Protein AF-A0A967BP71-F1 (afdb_monomer)

Mean predicted aligned error: 11.33 Å

Structure (mmCIF, N/CA/C/O backbone):
data_AF-A0A967BP71-F1
#
_entry.id   AF-A0A967BP71-F1
#
loop_
_atom_site.group_PDB
_atom_site.id
_atom_site.type_symbol
_atom_site.label_atom_id
_atom_site.label_alt_id
_atom_site.label_comp_id
_atom_site.label_asym_id
_atom_site.label_entity_id
_atom_site.label_seq_id
_atom_site.pdbx_PDB_ins_code
_atom_site.Cartn_x
_atom_site.Cartn_y
_atom_site.Cartn_z
_atom_site.occupancy
_atom_site.B_iso_or_equiv
_atom_site.auth_seq_id
_atom_site.auth_comp_id
_atom_site.auth_asym_id
_atom_site.auth_atom_id
_atom_site.pdbx_PDB_model_num
ATOM 1 N N . MET A 1 1 ? 16.106 -42.492 -29.993 1.00 49.84 1 MET A N 1
ATOM 2 C CA . MET A 1 1 ? 14.890 -41.681 -30.207 1.00 49.84 1 MET A CA 1
ATOM 3 C C . MET A 1 1 ? 14.171 -41.608 -28.870 1.00 49.84 1 MET A C 1
ATOM 5 O O . MET A 1 1 ? 13.589 -42.607 -28.475 1.00 49.84 1 MET A O 1
ATOM 9 N N . TYR A 1 2 ? 14.318 -40.509 -28.124 1.00 55.44 2 TYR A N 1
ATOM 10 C CA . TYR A 1 2 ? 13.588 -40.335 -26.863 1.00 55.44 2 TYR A CA 1
ATOM 11 C C . TYR A 1 2 ? 12.093 -40.206 -27.177 1.00 55.44 2 TYR A C 1
ATOM 13 O O . TYR A 1 2 ? 11.711 -39.483 -28.097 1.00 55.44 2 TYR A O 1
ATOM 21 N N . ASN A 1 3 ? 11.265 -40.970 -26.473 1.00 68.00 3 ASN A N 1
ATOM 22 C CA . ASN A 1 3 ? 9.825 -41.025 -26.688 1.00 68.00 3 ASN A CA 1
ATOM 23 C C . ASN A 1 3 ? 9.192 -39.717 -26.186 1.00 68.00 3 ASN A C 1
ATOM 25 O O . ASN A 1 3 ? 9.428 -39.324 -25.047 1.00 68.00 3 ASN A O 1
ATOM 29 N N . ASN A 1 4 ? 8.357 -39.057 -26.996 1.00 70.94 4 ASN A N 1
ATOM 30 C CA . ASN A 1 4 ? 7.717 -37.777 -26.641 1.00 70.94 4 ASN A CA 1
ATOM 31 C C . ASN A 1 4 ? 6.957 -37.818 -25.298 1.00 70.94 4 ASN A C 1
ATOM 33 O O . ASN A 1 4 ? 6.789 -36.786 -24.657 1.00 70.94 4 ASN A O 1
ATOM 37 N N . ARG A 1 5 ? 6.528 -39.007 -24.850 1.00 66.19 5 ARG A N 1
ATOM 38 C CA . ARG A 1 5 ? 5.877 -39.208 -23.546 1.00 66.19 5 ARG A CA 1
ATOM 39 C C . ARG A 1 5 ? 6.816 -39.047 -22.343 1.00 66.19 5 ARG A C 1
ATOM 41 O O . ARG A 1 5 ? 6.368 -38.566 -21.313 1.00 66.19 5 ARG A O 1
ATOM 48 N N . GLU A 1 6 ? 8.094 -39.406 -22.466 1.00 63.75 6 GLU A N 1
ATOM 49 C CA . GLU A 1 6 ? 9.070 -39.252 -21.373 1.00 63.75 6 GLU A CA 1
ATOM 50 C C . GLU A 1 6 ? 9.507 -37.792 -21.199 1.00 63.75 6 GLU A C 1
ATOM 52 O O . GLU A 1 6 ? 9.699 -37.337 -20.075 1.00 63.75 6 GLU A O 1
ATOM 57 N N . ILE A 1 7 ? 9.599 -37.036 -22.300 1.00 64.75 7 ILE A N 1
ATOM 58 C CA . ILE A 1 7 ? 9.920 -35.599 -22.280 1.00 64.75 7 ILE A CA 1
ATOM 59 C C . ILE A 1 7 ? 8.780 -34.815 -21.611 1.00 64.75 7 ILE A C 1
ATOM 61 O O . ILE A 1 7 ? 9.028 -34.018 -20.713 1.00 64.75 7 ILE A O 1
ATOM 65 N N . ASP A 1 8 ? 7.525 -35.112 -21.972 1.00 65.38 8 ASP A N 1
ATOM 66 C CA . ASP A 1 8 ? 6.338 -34.483 -21.371 1.00 65.38 8 ASP A CA 1
ATOM 67 C C . ASP A 1 8 ? 6.200 -34.801 -19.868 1.00 65.38 8 ASP A C 1
ATOM 69 O O . ASP A 1 8 ? 5.728 -33.974 -19.087 1.00 65.38 8 ASP A O 1
ATOM 73 N N . GLN A 1 9 ? 6.643 -35.986 -19.436 1.00 64.62 9 GLN A N 1
ATOM 74 C CA . GLN A 1 9 ? 6.633 -36.372 -18.026 1.00 64.62 9 GLN A CA 1
ATOM 75 C C . GLN A 1 9 ? 7.762 -35.692 -17.234 1.00 64.62 9 GLN A C 1
ATOM 77 O O . GLN A 1 9 ? 7.488 -35.155 -16.162 1.00 64.62 9 GLN A O 1
ATOM 82 N N . CYS A 1 10 ? 8.977 -35.614 -17.792 1.00 61.81 10 CYS A N 1
ATOM 83 C CA . CYS A 1 10 ? 10.107 -34.889 -17.203 1.00 61.81 10 CYS A CA 1
ATOM 84 C C . CYS A 1 10 ? 9.816 -33.382 -17.078 1.00 61.81 10 CYS A C 1
ATOM 86 O O . CYS A 1 10 ? 10.070 -32.794 -16.031 1.00 61.81 10 CYS A O 1
ATOM 88 N N . ASP A 1 11 ? 9.189 -32.765 -18.086 1.00 68.56 11 ASP A N 1
ATOM 89 C CA . ASP A 1 11 ? 8.791 -31.352 -18.041 1.00 68.56 11 ASP A CA 1
ATOM 90 C C . ASP A 1 11 ? 7.693 -31.083 -16.995 1.00 68.56 11 ASP A C 1
ATOM 92 O O . ASP A 1 11 ? 7.719 -30.053 -16.315 1.00 68.56 11 ASP A O 1
ATOM 96 N N . LYS A 1 12 ? 6.738 -32.009 -16.815 1.00 71.06 12 LYS A N 1
ATOM 97 C CA . LYS A 1 12 ? 5.688 -31.902 -15.782 1.00 71.06 12 LYS A CA 1
ATOM 98 C C . LYS A 1 12 ? 6.239 -32.039 -14.366 1.00 71.06 12 LYS A C 1
ATOM 100 O O . LYS A 1 12 ? 5.808 -31.293 -13.485 1.00 71.06 12 LYS A O 1
ATOM 105 N N . GLU A 1 13 ? 7.160 -32.973 -14.146 1.00 69.38 13 GLU A N 1
ATOM 106 C CA . GLU A 1 13 ? 7.837 -33.163 -12.857 1.00 69.38 13 GLU A CA 1
ATOM 107 C C . GLU A 1 13 ? 8.741 -31.960 -12.551 1.00 69.38 13 GLU A C 1
ATOM 109 O O . GLU A 1 13 ? 8.586 -31.302 -11.524 1.00 69.38 13 GLU A O 1
ATOM 114 N N . TYR A 1 14 ? 9.554 -31.541 -13.523 1.00 70.69 14 TYR A N 1
ATOM 115 C CA . TYR A 1 14 ? 10.425 -30.369 -13.428 1.00 70.69 14 TYR A CA 1
ATOM 116 C C . TYR A 1 14 ? 9.666 -29.058 -13.172 1.00 70.69 14 TYR A C 1
ATOM 118 O O . TYR A 1 14 ? 10.134 -28.206 -12.413 1.00 70.69 14 TYR A O 1
ATOM 126 N N . TYR A 1 15 ? 8.488 -28.872 -13.779 1.00 72.06 15 TYR A N 1
ATOM 127 C CA . TYR A 1 15 ? 7.633 -27.710 -13.521 1.00 72.06 15 TYR A CA 1
ATOM 128 C C . TYR A 1 15 ? 7.050 -27.715 -12.102 1.00 72.06 15 TYR A C 1
ATOM 130 O O . TYR A 1 15 ? 6.912 -26.651 -11.496 1.00 72.06 15 TYR A O 1
ATOM 138 N N . ARG A 1 16 ? 6.702 -28.891 -11.565 1.00 77.31 16 ARG A N 1
ATOM 139 C CA . ARG A 1 16 ? 6.164 -29.035 -10.203 1.00 77.31 16 ARG A CA 1
ATOM 140 C C . ARG A 1 16 ? 7.232 -28.852 -9.130 1.00 77.31 16 ARG A C 1
ATOM 142 O O . ARG A 1 16 ? 6.943 -28.238 -8.105 1.00 77.31 16 ARG A O 1
ATOM 149 N N . ASP A 1 17 ? 8.450 -29.306 -9.402 1.00 78.19 17 ASP A N 1
ATOM 150 C CA . ASP A 1 17 ? 9.548 -29.308 -8.434 1.00 78.19 17 ASP A CA 1
ATOM 151 C C . ASP A 1 17 ? 10.361 -28.005 -8.425 1.00 78.19 17 ASP A C 1
ATOM 153 O O . ASP A 1 17 ? 11.188 -27.779 -7.536 1.00 78.19 17 ASP A O 1
ATOM 157 N N . LYS A 1 18 ? 10.108 -27.087 -9.370 1.00 74.69 18 LYS A N 1
ATOM 158 C CA . LYS A 1 18 ? 10.718 -25.755 -9.374 1.00 74.69 18 LYS A CA 1
ATOM 159 C C . LYS A 1 18 ? 9.811 -24.666 -8.827 1.00 74.69 18 LYS A C 1
ATOM 161 O O . LYS A 1 18 ? 8.765 -24.325 -9.373 1.00 74.69 18 LYS A O 1
ATOM 166 N N . ILE A 1 19 ? 10.328 -23.967 -7.822 1.00 80.00 19 ILE A N 1
ATOM 167 C CA . ILE A 1 19 ? 9.776 -22.686 -7.389 1.00 80.00 19 ILE A CA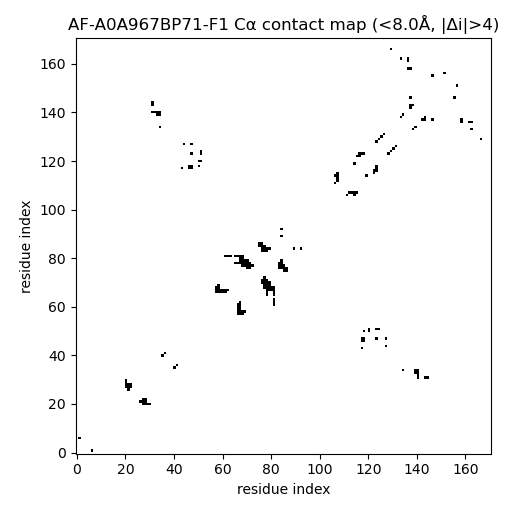 1
ATOM 168 C C . ILE A 1 19 ? 10.023 -21.651 -8.496 1.00 80.00 19 ILE A C 1
ATOM 170 O O . ILE A 1 19 ? 11.164 -21.358 -8.842 1.00 80.00 19 ILE A O 1
ATOM 174 N N . SER A 1 20 ? 8.961 -21.016 -8.997 1.00 75.50 20 SER A N 1
ATOM 175 C CA . SER A 1 20 ? 9.002 -20.031 -10.100 1.00 75.50 20 SER A CA 1
ATOM 176 C C . SER A 1 20 ? 9.899 -18.803 -9.860 1.00 75.50 20 SER A C 1
ATOM 178 O O . SER A 1 20 ? 10.177 -18.032 -10.777 1.00 75.50 20 SER A O 1
ATOM 180 N N . THR A 1 21 ? 10.345 -18.600 -8.620 1.00 81.06 21 THR A N 1
ATOM 181 C CA . THR A 1 21 ? 11.191 -17.476 -8.184 1.00 81.06 21 THR A CA 1
ATOM 182 C C . THR A 1 21 ? 12.651 -17.895 -7.958 1.00 81.06 21 THR A C 1
ATOM 184 O O . THR A 1 21 ? 13.450 -17.106 -7.450 1.00 81.06 21 THR A O 1
ATOM 187 N N . VAL A 1 22 ? 13.016 -19.129 -8.313 1.00 84.12 22 VAL A N 1
ATOM 188 C CA . VAL A 1 22 ? 14.346 -19.703 -8.098 1.00 84.12 22 VAL A CA 1
ATOM 189 C C . VAL A 1 22 ? 14.903 -20.194 -9.432 1.00 84.12 22 VAL A C 1
ATOM 191 O O . VAL A 1 22 ? 14.235 -20.891 -10.190 1.00 84.12 22 VAL A O 1
ATOM 194 N N . ASP A 1 23 ? 16.126 -19.775 -9.743 1.00 79.19 23 ASP A N 1
ATOM 195 C CA . ASP A 1 23 ? 16.848 -20.224 -10.931 1.00 79.19 23 ASP A CA 1
ATOM 196 C C . ASP A 1 23 ? 17.308 -21.685 -10.771 1.00 79.19 23 ASP A C 1
ATOM 198 O O . ASP A 1 23 ? 17.353 -22.217 -9.665 1.00 79.19 23 ASP A O 1
ATOM 202 N N . SER A 1 24 ? 17.718 -22.338 -11.859 1.00 76.81 24 SER A N 1
ATOM 203 C CA . SER A 1 24 ? 18.254 -23.710 -11.860 1.00 76.81 24 SER A CA 1
ATOM 204 C C . SER A 1 24 ? 19.416 -23.918 -10.884 1.00 76.81 24 SER A C 1
ATOM 206 O O . SER A 1 24 ? 19.618 -25.026 -10.408 1.00 76.81 24 SER A O 1
ATOM 208 N N . ALA A 1 25 ? 20.149 -22.851 -10.559 1.00 79.44 25 ALA A N 1
ATOM 209 C CA . ALA A 1 25 ? 21.245 -22.849 -9.594 1.00 79.44 25 ALA A CA 1
ATOM 210 C C . ALA A 1 25 ? 20.809 -22.554 -8.139 1.00 79.44 25 ALA A C 1
ATOM 212 O O . ALA A 1 25 ? 21.653 -22.261 -7.297 1.00 79.44 25 ALA A O 1
ATOM 213 N N . GLY A 1 26 ? 19.507 -22.531 -7.831 1.00 78.44 26 GLY A N 1
ATOM 214 C CA . GLY A 1 26 ? 19.001 -22.245 -6.480 1.00 78.44 26 GLY A CA 1
ATOM 215 C C . GLY A 1 26 ? 18.992 -20.756 -6.098 1.00 78.44 26 GLY A C 1
ATOM 216 O O . GLY A 1 26 ? 18.656 -20.398 -4.969 1.00 78.44 26 GLY A O 1
ATOM 217 N N . LYS A 1 27 ? 19.341 -19.850 -7.022 1.00 81.75 27 LYS A N 1
ATOM 218 C CA . LYS A 1 27 ? 19.413 -18.407 -6.748 1.00 81.75 27 LYS A CA 1
ATOM 219 C C . LYS A 1 27 ? 18.061 -17.718 -6.942 1.00 81.75 27 LYS A C 1
ATOM 221 O O . LYS A 1 27 ? 17.373 -17.951 -7.931 1.00 81.75 27 LYS A O 1
ATOM 226 N N . ARG A 1 28 ? 17.710 -16.791 -6.042 1.00 81.69 28 ARG A N 1
ATOM 227 C CA . ARG A 1 28 ? 16.483 -15.980 -6.144 1.00 81.69 28 ARG A CA 1
ATOM 228 C C . ARG A 1 28 ? 16.479 -15.102 -7.400 1.00 81.69 28 ARG A C 1
ATOM 230 O O . ARG A 1 28 ? 17.351 -14.246 -7.572 1.00 81.69 28 ARG A O 1
ATOM 237 N N . VAL A 1 29 ? 15.432 -15.238 -8.206 1.00 83.50 29 VAL A N 1
ATOM 238 C CA . VAL A 1 29 ? 15.127 -14.367 -9.343 1.00 83.50 29 VAL A CA 1
ATOM 239 C C . VAL A 1 29 ? 14.240 -13.216 -8.867 1.00 83.50 29 VAL A C 1
ATOM 241 O O . VAL A 1 29 ? 13.133 -13.418 -8.373 1.00 83.50 29 VAL A O 1
ATOM 244 N N . TRP A 1 30 ? 14.722 -11.980 -9.001 1.00 80.69 30 TRP A N 1
ATOM 245 C CA . TRP A 1 30 ? 13.954 -10.794 -8.615 1.00 80.69 30 TRP A CA 1
ATOM 246 C C . TRP A 1 30 ? 12.870 -10.472 -9.650 1.00 80.69 30 TRP A C 1
ATOM 248 O O . TRP A 1 30 ? 13.150 -10.296 -10.838 1.00 80.69 30 TRP A O 1
ATOM 258 N N . ILE A 1 31 ? 11.627 -10.359 -9.183 1.00 81.75 31 ILE A N 1
ATOM 259 C CA . ILE A 1 31 ? 10.454 -10.077 -10.016 1.00 81.75 31 ILE A CA 1
ATOM 260 C C . ILE A 1 31 ? 10.198 -8.567 -10.025 1.00 81.75 31 ILE A C 1
ATOM 262 O O . ILE A 1 31 ? 10.090 -7.941 -8.974 1.00 81.75 31 ILE A O 1
ATOM 266 N N . TYR A 1 32 ? 10.074 -7.986 -11.221 1.00 83.12 32 TYR A N 1
ATOM 267 C CA . TYR A 1 32 ? 9.805 -6.556 -11.414 1.00 83.12 32 TYR A CA 1
ATOM 268 C C . TYR A 1 32 ? 8.423 -6.363 -12.050 1.00 83.12 32 TYR A C 1
ATOM 270 O O . TYR A 1 32 ? 8.290 -6.546 -13.269 1.00 83.12 32 TYR A O 1
ATOM 278 N N . PRO A 1 33 ? 7.387 -6.014 -11.266 1.00 78.12 33 PRO A N 1
ATOM 279 C CA . PRO A 1 33 ? 6.026 -5.892 -11.772 1.00 78.12 33 PRO A CA 1
ATOM 280 C C . PRO A 1 33 ? 5.899 -4.733 -12.768 1.00 78.12 33 PRO A C 1
ATOM 282 O O . PRO A 1 33 ? 6.355 -3.608 -12.537 1.00 78.12 33 PRO A O 1
ATOM 285 N N . LYS A 1 34 ? 5.257 -5.003 -13.909 1.00 80.12 34 LYS A N 1
ATOM 286 C CA . LYS A 1 34 ? 4.971 -3.992 -14.934 1.00 80.12 34 LYS A CA 1
ATOM 287 C C . LYS A 1 34 ? 3.920 -3.014 -14.409 1.00 80.12 34 LYS A C 1
ATOM 289 O O . LYS A 1 34 ? 2.924 -3.435 -13.835 1.00 80.12 34 LYS A O 1
ATOM 294 N N . LYS A 1 35 ? 4.118 -1.716 -14.666 1.00 79.75 35 LYS A N 1
ATOM 295 C CA . LYS A 1 35 ? 3.159 -0.671 -14.283 1.00 79.75 35 LYS A CA 1
ATOM 296 C C . LYS A 1 35 ? 1.809 -0.914 -14.983 1.00 79.75 35 LYS A C 1
ATOM 298 O O . LYS A 1 35 ? 1.776 -0.831 -16.217 1.00 79.75 35 LYS A O 1
ATOM 303 N N . PRO A 1 36 ? 0.720 -1.187 -14.242 1.00 78.88 36 PRO A N 1
ATOM 304 C CA . PRO A 1 36 ? -0.603 -1.359 -14.834 1.00 78.88 36 PRO A CA 1
ATOM 305 C C . PRO A 1 36 ? -1.130 -0.026 -15.392 1.00 78.88 36 PRO A C 1
ATOM 307 O O . PRO A 1 36 ? -0.823 1.050 -14.874 1.00 78.88 36 PRO A O 1
ATOM 310 N N . LYS A 1 37 ? -1.906 -0.094 -16.478 1.00 76.31 37 LYS A N 1
ATOM 311 C CA . LYS A 1 37 ? -2.587 1.046 -17.113 1.00 76.31 37 LYS A CA 1
ATOM 312 C C . LYS A 1 37 ? -3.994 0.607 -17.533 1.00 76.31 37 LYS A C 1
ATOM 314 O O . LYS A 1 37 ? -4.136 -0.490 -18.059 1.00 76.31 37 LYS A O 1
ATOM 319 N N . GLY A 1 38 ? -5.010 1.445 -17.314 1.00 86.94 38 GLY A N 1
ATOM 320 C CA . GLY A 1 38 ? -6.387 1.178 -17.755 1.00 86.94 38 GLY A CA 1
ATOM 321 C C . GLY A 1 38 ? -7.460 1.865 -16.902 1.00 86.94 38 GLY A C 1
ATOM 322 O O . GLY A 1 38 ? -7.160 2.381 -15.826 1.00 86.94 38 GLY A O 1
ATOM 323 N N . LYS A 1 39 ? -8.717 1.831 -17.373 1.00 84.56 39 LYS A N 1
ATOM 324 C CA . LYS A 1 39 ? -9.886 2.438 -16.698 1.00 84.56 39 LYS A CA 1
ATOM 325 C C . LYS A 1 39 ? -10.170 1.805 -15.327 1.00 84.56 39 LYS A C 1
ATOM 327 O O . LYS A 1 39 ? -10.355 2.507 -14.342 1.00 84.56 39 LYS A O 1
ATOM 332 N N . PHE A 1 40 ? -10.106 0.477 -15.226 1.00 82.75 40 PHE A N 1
ATOM 333 C CA . PHE A 1 40 ? -10.285 -0.222 -13.945 1.00 82.75 40 PHE A CA 1
ATOM 334 C C . PHE A 1 40 ? -9.171 0.092 -12.936 1.00 82.75 40 PHE A C 1
ATOM 336 O O . PHE A 1 40 ? -9.413 0.130 -11.734 1.00 82.75 40 PHE A O 1
ATOM 343 N N . TYR A 1 41 ? -7.956 0.381 -13.415 1.00 82.50 41 TYR A N 1
ATOM 344 C CA . TYR A 1 41 ? -6.853 0.791 -12.549 1.00 82.50 41 TYR A CA 1
ATOM 345 C C . TYR A 1 41 ? -7.046 2.212 -12.005 1.00 82.50 41 TYR A C 1
ATOM 347 O O . TYR A 1 41 ? -6.752 2.453 -10.834 1.00 82.50 41 TYR A O 1
ATOM 355 N N . SER A 1 42 ? -7.565 3.147 -12.812 1.00 82.19 42 SER A N 1
ATOM 356 C CA . SER A 1 42 ? -7.878 4.493 -12.317 1.00 82.19 42 SER A CA 1
ATOM 357 C C . SER A 1 42 ? -9.038 4.463 -11.324 1.00 82.19 42 SER A C 1
ATOM 359 O O . SER A 1 42 ? -8.923 5.079 -10.271 1.00 82.19 42 SER A O 1
ATOM 361 N N . ALA A 1 43 ? -10.094 3.687 -11.596 1.00 85.06 43 ALA A N 1
ATOM 362 C CA . ALA A 1 43 ? -11.202 3.493 -10.658 1.00 85.06 43 ALA A CA 1
ATOM 363 C C . ALA A 1 43 ? -10.720 2.916 -9.316 1.00 85.06 43 ALA A C 1
ATOM 365 O O . ALA A 1 43 ? -10.987 3.495 -8.266 1.00 85.06 43 ALA A O 1
ATOM 366 N N . ARG A 1 44 ? -9.913 1.844 -9.348 1.00 85.56 44 ARG A N 1
ATOM 367 C CA . ARG A 1 44 ? -9.283 1.277 -8.146 1.00 85.56 44 ARG A CA 1
ATOM 368 C C . ARG A 1 44 ? -8.431 2.304 -7.405 1.00 85.56 44 ARG A C 1
ATOM 370 O O . ARG A 1 44 ? -8.463 2.347 -6.184 1.00 85.56 44 ARG A O 1
ATOM 377 N N . THR A 1 45 ? -7.681 3.133 -8.132 1.00 84.12 45 THR A N 1
ATOM 378 C CA . THR A 1 45 ? -6.837 4.179 -7.538 1.00 84.12 45 THR A CA 1
ATOM 379 C C . THR A 1 45 ? -7.673 5.230 -6.807 1.00 84.12 45 THR A C 1
ATOM 381 O O . THR A 1 45 ? -7.287 5.632 -5.718 1.00 84.12 45 THR A O 1
ATOM 384 N N . ILE A 1 46 ? -8.817 5.647 -7.359 1.00 85.56 46 ILE A N 1
ATOM 385 C CA . ILE A 1 46 ? -9.713 6.626 -6.721 1.00 85.56 46 ILE A CA 1
ATOM 386 C C . ILE A 1 46 ? -10.286 6.060 -5.419 1.00 85.56 46 ILE A C 1
ATOM 388 O O . ILE A 1 46 ? -10.164 6.698 -4.377 1.00 85.56 46 ILE A O 1
ATOM 392 N N . VAL A 1 47 ? -10.838 4.842 -5.464 1.00 86.06 47 VAL A N 1
ATOM 393 C CA . VAL A 1 47 ? -11.381 4.150 -4.278 1.00 86.06 47 VAL A CA 1
ATOM 394 C C . VAL A 1 47 ? -10.317 4.022 -3.192 1.00 86.06 47 VAL A C 1
ATOM 396 O O . VAL A 1 47 ? -10.561 4.296 -2.023 1.00 86.06 47 VAL A O 1
ATOM 399 N N . ALA A 1 48 ? -9.108 3.654 -3.592 1.00 85.56 48 ALA A N 1
ATOM 400 C CA . ALA A 1 48 ? -8.002 3.453 -2.681 1.00 85.56 48 ALA A CA 1
ATOM 401 C C . A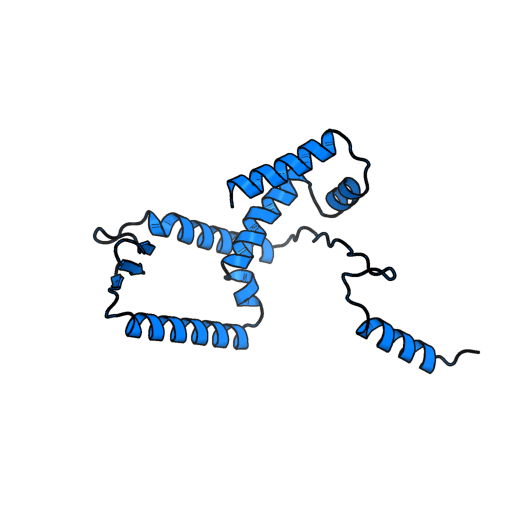LA A 1 48 ? -7.452 4.771 -2.092 1.00 85.56 48 ALA A C 1
ATOM 403 O O . ALA A 1 48 ? -7.091 4.792 -0.919 1.00 85.56 48 ALA A O 1
ATOM 404 N N . ILE A 1 49 ? -7.449 5.880 -2.846 1.00 86.88 49 ILE A N 1
ATOM 405 C CA . ILE A 1 49 ? -7.151 7.222 -2.308 1.00 86.88 49 ILE A CA 1
ATOM 406 C C . ILE A 1 49 ? -8.218 7.638 -1.296 1.00 86.88 49 ILE A C 1
ATOM 408 O O . ILE A 1 49 ? -7.869 8.142 -0.235 1.00 86.88 49 ILE A O 1
ATOM 412 N N . PHE A 1 50 ? -9.496 7.401 -1.598 1.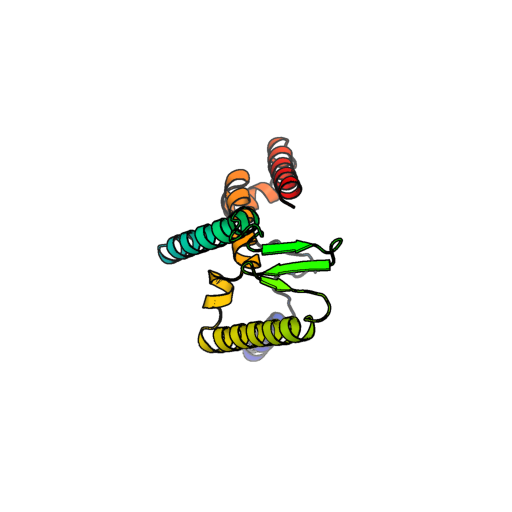00 87.81 50 PHE A N 1
ATOM 413 C CA . PHE A 1 50 ? -10.595 7.698 -0.682 1.00 87.81 50 PHE A CA 1
ATOM 414 C C . PHE A 1 50 ? -10.469 6.912 0.632 1.00 87.81 50 PHE A C 1
ATOM 416 O O . PHE A 1 50 ? -10.509 7.508 1.703 1.00 87.81 50 PHE A O 1
ATOM 423 N N . LEU A 1 51 ? -10.230 5.598 0.560 1.00 85.56 51 LEU A N 1
ATOM 424 C CA . LEU A 1 51 ? -9.995 4.746 1.734 1.00 85.56 51 LEU A CA 1
ATOM 425 C C . LEU A 1 51 ? -8.782 5.198 2.554 1.00 85.56 51 LEU A C 1
ATOM 427 O O . LEU A 1 51 ? -8.840 5.211 3.780 1.00 85.56 51 LEU A O 1
ATOM 431 N N . LEU A 1 52 ? -7.691 5.585 1.889 1.00 85.75 52 LEU A N 1
ATOM 432 C CA . LEU A 1 52 ? -6.487 6.061 2.565 1.00 85.75 52 LEU A CA 1
ATOM 433 C C . LEU A 1 52 ? -6.721 7.416 3.246 1.00 85.75 52 LEU A C 1
ATOM 435 O O . LEU A 1 52 ? -6.312 7.607 4.387 1.00 85.75 52 LEU A O 1
ATOM 439 N N . ALA A 1 53 ? -7.411 8.336 2.568 1.00 85.56 53 ALA A N 1
ATOM 440 C CA . ALA A 1 53 ? -7.797 9.622 3.131 1.00 85.56 53 ALA A CA 1
ATOM 441 C C . ALA A 1 53 ? -8.722 9.439 4.338 1.00 85.56 53 ALA A C 1
ATOM 443 O O . ALA A 1 53 ? -8.496 10.076 5.356 1.00 85.56 53 ALA A O 1
ATOM 444 N N . LEU A 1 54 ? -9.698 8.528 4.265 1.00 83.31 54 LEU A N 1
ATOM 445 C CA . LEU A 1 54 ? -10.571 8.190 5.389 1.00 83.31 54 LEU A CA 1
ATOM 446 C C . LEU A 1 54 ? -9.778 7.615 6.572 1.00 83.31 54 LEU A C 1
ATOM 448 O O . LEU A 1 54 ? -10.021 8.003 7.709 1.00 83.31 54 LEU A O 1
ATOM 452 N N . LEU A 1 55 ? -8.816 6.723 6.315 1.00 80.50 55 LEU A N 1
ATOM 453 C CA . LEU A 1 55 ? -7.987 6.118 7.359 1.00 80.50 55 LEU A CA 1
ATOM 454 C C . LEU A 1 55 ? -7.130 7.165 8.085 1.00 80.50 55 LEU A C 1
ATOM 456 O O . LEU A 1 55 ? -7.066 7.153 9.310 1.00 80.50 55 LEU A O 1
ATOM 460 N N . PHE A 1 56 ? -6.492 8.075 7.342 1.00 81.88 56 PHE A N 1
ATOM 461 C CA . PHE A 1 56 ? -5.669 9.130 7.936 1.00 81.88 56 PHE A CA 1
ATOM 462 C C . PHE A 1 56 ? -6.492 10.272 8.526 1.00 81.88 56 PHE A C 1
ATOM 464 O O . PHE A 1 56 ? -6.075 10.831 9.529 1.00 81.88 56 PHE A O 1
ATOM 471 N N . ALA A 1 57 ? -7.645 10.613 7.947 1.00 81.25 57 ALA A N 1
ATOM 472 C CA . ALA A 1 57 ? -8.534 11.645 8.477 1.00 81.25 57 ALA A CA 1
ATOM 473 C C . ALA A 1 57 ? -9.333 11.156 9.692 1.00 81.25 57 ALA A C 1
ATOM 475 O O . ALA A 1 57 ? -9.658 11.962 10.556 1.00 81.25 57 ALA A O 1
ATOM 476 N N . GLY A 1 58 ? -9.607 9.851 9.789 1.00 74.12 58 GLY A N 1
ATOM 477 C CA . GLY A 1 58 ? -10.328 9.218 10.894 1.00 74.12 58 GLY A CA 1
ATOM 478 C C . GLY A 1 58 ? -9.885 9.695 12.282 1.00 74.12 58 GLY A C 1
ATOM 479 O O . GLY A 1 58 ? -10.707 10.259 12.995 1.00 74.12 58 GLY A O 1
ATOM 480 N N . PRO A 1 59 ? -8.609 9.560 12.684 1.00 70.38 59 PRO A N 1
ATOM 481 C CA . PRO A 1 59 ? -8.167 9.987 14.014 1.00 70.38 59 PRO A CA 1
ATOM 482 C C . PRO A 1 59 ? -8.275 11.503 14.261 1.00 70.38 59 PRO A C 1
ATOM 484 O O . PRO A 1 59 ? -8.383 11.910 15.415 1.00 70.38 59 PRO A O 1
ATOM 487 N N . PHE A 1 60 ? -8.266 12.339 13.216 1.00 74.12 60 PHE A N 1
ATOM 488 C CA . PHE A 1 60 ? -8.413 13.796 13.350 1.00 74.12 60 PHE A CA 1
ATOM 489 C C . PHE A 1 60 ? -9.875 14.250 13.382 1.00 74.12 60 PHE A C 1
ATOM 491 O O . PHE A 1 60 ? -10.170 15.330 13.892 1.00 74.12 60 PHE A O 1
ATOM 498 N N . ILE A 1 61 ? -10.793 13.442 12.849 1.00 72.62 61 ILE A N 1
ATOM 499 C CA . ILE A 1 61 ? -12.226 13.712 12.906 1.00 72.62 61 ILE A CA 1
ATOM 500 C C . ILE A 1 61 ? -12.715 13.328 14.304 1.00 72.62 61 ILE A C 1
ATOM 502 O O . ILE A 1 61 ? -12.789 12.154 14.671 1.00 72.62 61 ILE A O 1
ATOM 506 N N . THR A 1 62 ? -13.040 14.340 15.100 1.00 69.12 62 THR A N 1
ATOM 507 C CA . THR A 1 62 ? -13.654 14.170 16.415 1.00 69.12 62 THR A CA 1
ATOM 508 C C . THR A 1 62 ? -15.169 14.273 16.276 1.00 69.12 62 THR A C 1
ATOM 510 O O . THR A 1 62 ? -15.700 15.229 15.715 1.00 69.12 62 THR A O 1
ATOM 513 N N . ILE A 1 63 ? -15.888 13.270 16.776 1.00 64.25 63 ILE A N 1
ATOM 514 C CA . ILE A 1 63 ? -17.351 13.293 16.875 1.00 64.25 63 ILE A CA 1
ATOM 515 C C . ILE A 1 63 ? -17.672 13.196 18.366 1.00 64.25 63 ILE A C 1
ATOM 517 O O . ILE A 1 63 ? -17.186 12.293 19.042 1.00 64.25 63 ILE A O 1
ATOM 521 N N . ASN A 1 64 ? -18.445 14.148 18.899 1.00 59.19 64 ASN A N 1
ATOM 522 C CA . ASN A 1 64 ? -18.814 14.212 20.323 1.00 59.19 64 ASN A CA 1
ATOM 523 C C . ASN A 1 64 ? -17.619 14.245 21.304 1.00 59.19 64 ASN A C 1
ATOM 525 O O . ASN A 1 64 ? -17.676 13.656 22.378 1.00 59.19 64 ASN A O 1
ATOM 529 N N . GLY A 1 65 ? -16.520 14.921 20.945 1.00 66.88 65 GLY A N 1
ATOM 530 C CA . GLY A 1 65 ? -15.350 15.085 21.825 1.00 66.88 65 GLY A CA 1
ATOM 531 C C . GLY A 1 65 ? -14.411 13.873 21.902 1.00 66.88 65 GLY A C 1
ATOM 532 O O . GLY A 1 65 ? -13.395 13.938 22.593 1.00 66.88 65 GLY A O 1
ATOM 533 N N . HIS A 1 66 ? -14.698 12.799 21.159 1.00 67.50 66 HIS A N 1
ATOM 534 C CA . HIS A 1 66 ? -13.850 11.614 21.069 1.00 67.50 66 HIS A CA 1
ATOM 535 C C . HIS A 1 66 ? -13.341 11.387 19.633 1.00 67.50 66 HIS A C 1
ATOM 537 O O . HIS A 1 66 ? -14.084 11.623 18.673 1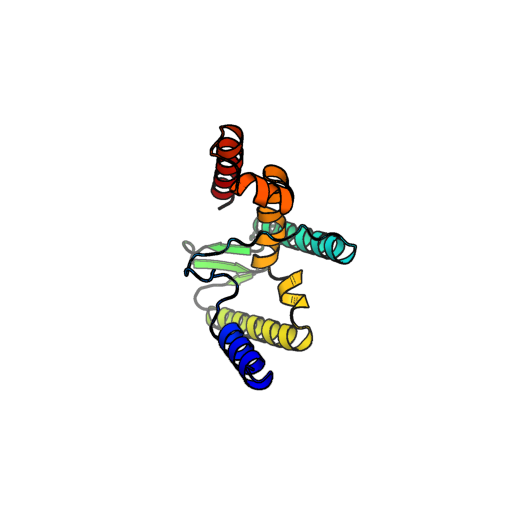.00 67.50 66 HIS A O 1
ATOM 543 N N . PRO A 1 67 ? -12.079 10.951 19.453 1.00 69.06 67 PRO A N 1
ATOM 544 C CA . PRO A 1 67 ? -11.549 10.586 18.140 1.00 69.06 67 PRO A CA 1
ATOM 545 C C . PRO A 1 67 ? -12.344 9.432 17.517 1.00 69.06 67 PRO A C 1
ATOM 547 O O . PRO A 1 67 ? -12.713 8.484 18.211 1.00 69.06 67 PRO A O 1
ATOM 550 N N . PHE A 1 68 ? -12.568 9.475 16.203 1.00 67.44 68 PHE A N 1
ATOM 551 C CA . PHE A 1 68 ? -13.325 8.442 15.484 1.00 67.44 68 PHE A CA 1
ATOM 552 C C . PHE A 1 68 ? -12.698 7.039 15.585 1.00 67.44 68 PHE A C 1
ATOM 554 O O . PHE A 1 68 ? -13.410 6.036 15.622 1.00 67.44 68 PHE A O 1
ATOM 561 N N . LEU A 1 69 ? -11.365 6.970 15.624 1.00 69.31 69 LEU A N 1
ATOM 562 C CA . LEU A 1 69 ? -10.582 5.740 15.720 1.00 69.31 69 LEU A CA 1
ATOM 563 C C . LEU A 1 69 ? -9.307 6.033 16.519 1.00 69.31 69 LEU A C 1
ATOM 565 O O . LEU A 1 69 ? -8.349 6.586 15.980 1.00 69.31 69 LEU A O 1
ATOM 569 N N . LEU A 1 70 ? -9.301 5.695 17.810 1.00 72.62 70 LEU A N 1
ATOM 570 C CA . LEU A 1 70 ? -8.124 5.834 18.669 1.00 72.62 70 LEU A CA 1
ATOM 571 C C . LEU A 1 70 ? -8.018 4.646 19.624 1.00 72.62 70 LEU A C 1
ATOM 573 O O . LEU A 1 70 ? -8.893 4.412 20.455 1.00 72.62 70 LEU A O 1
ATOM 577 N N . LEU A 1 71 ? -6.928 3.894 19.493 1.00 70.31 71 LEU A N 1
ATOM 578 C CA . LEU A 1 71 ? -6.611 2.768 20.365 1.00 70.31 71 LEU A CA 1
ATOM 579 C C . LEU A 1 71 ? -5.615 3.243 21.427 1.00 70.31 71 LEU A C 1
ATOM 581 O O . LEU A 1 71 ? -4.412 3.274 21.175 1.00 70.31 71 LEU A O 1
ATOM 585 N N . ASP A 1 72 ? -6.116 3.640 22.599 1.00 73.06 72 ASP A N 1
ATOM 586 C CA . ASP A 1 72 ? -5.269 4.026 23.727 1.00 73.06 72 ASP A CA 1
ATOM 587 C C . ASP A 1 72 ? -5.009 2.822 24.640 1.00 73.06 72 ASP A C 1
ATOM 589 O O . ASP A 1 72 ? -5.830 2.443 25.485 1.00 73.06 72 ASP A O 1
ATOM 593 N N . PHE A 1 73 ? -3.833 2.219 24.463 1.00 71.12 73 PHE A N 1
ATOM 594 C CA . PHE A 1 73 ? -3.373 1.099 25.281 1.00 71.12 73 PHE A CA 1
ATOM 595 C C . PHE A 1 73 ? -2.991 1.520 26.706 1.00 71.12 73 PHE A C 1
ATOM 597 O O . PHE A 1 73 ? -3.164 0.728 27.631 1.00 71.12 73 PHE A O 1
ATOM 604 N N . LEU A 1 74 ? -2.500 2.749 26.905 1.00 72.88 74 LEU A N 1
ATOM 605 C CA . LEU A 1 74 ? -2.088 3.243 28.224 1.00 72.88 74 LEU A CA 1
ATOM 606 C C . LEU A 1 74 ? -3.313 3.614 29.066 1.00 72.88 74 LEU A C 1
ATOM 608 O O . LEU A 1 74 ? -3.401 3.249 30.238 1.00 72.88 74 LEU A O 1
ATOM 612 N N . GLY A 1 75 ? -4.284 4.289 28.452 1.00 69.00 75 GLY A N 1
ATOM 613 C CA . GLY A 1 75 ? -5.546 4.672 29.079 1.00 69.00 75 GLY A CA 1
ATOM 614 C C . GLY A 1 75 ? -6.568 3.539 29.201 1.00 69.00 75 GLY A C 1
ATOM 615 O O . GLY A 1 75 ? -7.591 3.734 29.858 1.00 69.00 75 GLY A O 1
ATOM 616 N N . ARG A 1 76 ? -6.310 2.364 28.596 1.00 69.69 76 ARG A N 1
ATOM 617 C CA . ARG A 1 76 ? -7.253 1.229 28.484 1.00 69.69 76 ARG A CA 1
ATOM 618 C C . ARG A 1 76 ? -8.618 1.646 27.917 1.00 69.69 76 ARG A C 1
ATOM 620 O O . ARG A 1 76 ? -9.653 1.154 28.362 1.00 69.69 76 ARG A O 1
ATOM 627 N N . LYS A 1 77 ? -8.619 2.578 26.962 1.00 71.31 77 LYS A N 1
ATOM 628 C CA . LYS A 1 77 ? -9.825 3.082 26.295 1.00 71.31 77 LYS A CA 1
ATOM 629 C C . LYS A 1 77 ? -9.653 2.930 24.795 1.00 71.31 77 LYS A C 1
ATOM 631 O O . LYS A 1 77 ? -8.752 3.518 24.201 1.00 71.31 77 LYS A O 1
ATOM 636 N N . PHE A 1 78 ? -10.534 2.157 24.179 1.00 73.94 78 PHE A N 1
ATOM 637 C CA . PHE A 1 78 ? -10.537 1.987 22.732 1.00 73.94 78 PHE A CA 1
ATOM 638 C C . PHE A 1 78 ? -11.733 2.745 22.160 1.00 73.94 78 PHE A C 1
ATOM 640 O O . PHE A 1 78 ? -12.879 2.406 22.436 1.00 73.94 78 PHE A O 1
ATOM 647 N N . TYR A 1 79 ? -11.467 3.796 21.392 1.00 73.25 79 TYR A N 1
ATOM 648 C CA . TYR A 1 79 ? -12.486 4.571 20.695 1.00 73.25 79 TYR A CA 1
ATOM 649 C C . TYR A 1 79 ? -12.635 4.008 19.284 1.00 73.25 79 TYR A C 1
ATOM 651 O O . TYR A 1 79 ? -11.702 4.078 18.481 1.00 73.25 79 TYR A O 1
ATOM 659 N N . ILE A 1 80 ? -13.795 3.425 18.991 1.00 73.00 80 ILE A N 1
ATOM 660 C CA . ILE A 1 80 ? -14.115 2.848 17.681 1.00 73.00 80 ILE A CA 1
ATOM 661 C C . ILE A 1 80 ? -15.461 3.422 17.245 1.00 73.00 80 ILE A C 1
ATOM 663 O O . ILE A 1 80 ? -16.460 3.254 17.941 1.00 73.00 80 ILE A O 1
ATOM 667 N N . PHE A 1 81 ? -15.483 4.129 16.112 1.00 70.44 81 PHE A N 1
ATOM 668 C CA . PHE A 1 81 ? -16.663 4.838 15.600 1.00 70.44 81 PHE A CA 1
ATOM 669 C C . PHE A 1 81 ? -17.278 5.826 16.615 1.00 70.44 81 PHE A C 1
ATOM 671 O O . PHE A 1 81 ? -18.489 6.027 16.641 1.00 70.44 81 PHE A O 1
ATOM 678 N N . GLY A 1 82 ? -16.449 6.444 17.467 1.00 63.91 82 GLY A N 1
ATOM 679 C CA . GLY A 1 82 ? -16.898 7.379 18.510 1.00 63.91 82 GLY A CA 1
ATOM 680 C C . GLY A 1 82 ? -17.532 6.724 19.747 1.00 63.91 82 GLY A C 1
ATOM 681 O O . GLY A 1 82 ? -17.980 7.436 20.642 1.00 63.91 82 GLY A O 1
ATOM 682 N N . ILE A 1 83 ? -17.549 5.388 19.829 1.00 69.56 83 ILE A N 1
ATOM 683 C CA . ILE A 1 83 ? -18.015 4.629 20.997 1.00 69.56 83 ILE A CA 1
ATOM 684 C C . ILE A 1 83 ? -16.802 4.228 21.842 1.00 69.56 83 ILE A C 1
ATOM 686 O O . ILE A 1 83 ? -15.776 3.801 21.307 1.00 69.56 83 ILE A O 1
ATOM 690 N N . VAL A 1 84 ? -16.918 4.377 23.164 1.00 74.25 84 VAL A N 1
ATOM 691 C CA . VAL A 1 84 ? -15.867 4.018 24.126 1.00 74.25 84 VAL A CA 1
ATOM 692 C C . VAL A 1 84 ? -16.006 2.552 24.517 1.00 74.25 84 VAL A C 1
ATOM 694 O O . VAL A 1 84 ? -16.970 2.185 25.182 1.00 74.25 84 VAL A O 1
ATOM 697 N N . PHE A 1 85 ? -15.023 1.729 24.159 1.00 74.69 85 PHE A N 1
ATOM 698 C CA . PHE A 1 85 ? -14.902 0.357 24.645 1.00 74.69 85 PHE A CA 1
ATOM 699 C C . PHE A 1 85 ? -14.006 0.316 25.882 1.00 74.69 85 PHE A C 1
ATOM 701 O O . PHE A 1 85 ? -12.827 0.689 25.830 1.00 74.69 85 PHE A O 1
ATOM 708 N N . TRP A 1 86 ? -14.574 -0.158 26.991 1.00 73.31 86 TRP A N 1
ATOM 709 C CA . TRP A 1 86 ? -13.848 -0.446 28.225 1.00 73.31 86 TRP A CA 1
ATOM 710 C C . TRP A 1 86 ? -13.365 -1.907 28.256 1.00 73.31 86 TRP A C 1
ATOM 712 O O . TRP A 1 86 ? -13.922 -2.756 27.561 1.00 73.31 86 TRP A O 1
ATOM 722 N N . PRO A 1 87 ? -12.367 -2.252 29.094 1.00 72.12 87 PRO A N 1
ATOM 723 C CA . PRO A 1 87 ? -11.860 -3.624 29.220 1.00 72.12 87 PRO A CA 1
ATOM 724 C C . PRO A 1 87 ? -12.925 -4.664 29.599 1.00 72.12 87 PRO A C 1
ATOM 726 O O . PRO A 1 87 ? -12.788 -5.833 29.253 1.00 72.12 87 PRO A O 1
ATOM 729 N N . GLN A 1 88 ? -13.995 -4.249 30.285 1.00 72.75 88 GLN A N 1
ATOM 730 C CA . GLN A 1 88 ? -15.121 -5.119 30.634 1.00 72.75 88 GLN A CA 1
ATOM 731 C C . GLN A 1 88 ? -15.961 -5.521 29.406 1.00 72.75 88 GLN A C 1
ATOM 733 O O . GLN A 1 88 ? -16.481 -6.635 29.347 1.00 72.75 88 GLN A O 1
ATOM 738 N N . ASP A 1 89 ? -16.009 -4.670 28.381 1.00 81.81 89 ASP A N 1
ATOM 739 C CA . ASP A 1 89 ? -16.758 -4.884 27.137 1.00 81.81 89 ASP A CA 1
ATOM 740 C C . ASP A 1 89 ? -15.938 -5.627 26.067 1.00 81.81 89 ASP A C 1
ATOM 742 O O . ASP A 1 89 ? -16.327 -5.701 24.899 1.00 81.81 89 ASP A O 1
ATOM 746 N N . LEU A 1 90 ? -14.798 -6.225 26.443 1.00 79.75 90 LEU A N 1
ATOM 747 C CA . LEU A 1 90 ? -13.935 -6.965 25.515 1.00 79.75 90 LEU A CA 1
ATOM 748 C C . LEU A 1 90 ? -14.668 -8.140 24.843 1.00 79.75 90 LEU A C 1
ATOM 750 O O . LEU A 1 90 ? -14.360 -8.493 23.708 1.00 79.75 90 LEU A O 1
ATOM 754 N N . HIS A 1 91 ? -15.666 -8.721 25.513 1.00 83.44 91 HIS A N 1
ATOM 755 C CA . HIS A 1 91 ? -16.505 -9.780 24.951 1.00 83.44 91 HIS A CA 1
ATOM 756 C C . HIS A 1 91 ? -17.365 -9.270 23.777 1.00 83.44 91 HIS A C 1
ATOM 758 O O . HIS A 1 91 ? -17.419 -9.925 22.735 1.00 83.44 91 HIS A O 1
ATOM 764 N N . LEU A 1 92 ? -17.950 -8.070 23.890 1.00 84.25 92 LEU A N 1
ATOM 765 C CA . LEU A 1 92 ? -18.661 -7.400 22.793 1.00 84.25 92 LEU A CA 1
ATOM 766 C C . LEU A 1 92 ? -17.707 -7.075 21.637 1.00 84.25 92 LEU A C 1
ATOM 768 O O . LEU A 1 92 ? -18.031 -7.336 20.477 1.00 84.25 92 LEU A O 1
ATOM 772 N N . PHE A 1 93 ? -16.506 -6.574 21.948 1.00 82.19 93 PHE A N 1
ATOM 773 C CA . PHE A 1 93 ? -15.465 -6.321 20.947 1.00 82.19 93 PHE A CA 1
ATOM 774 C C . PHE A 1 93 ? -15.038 -7.606 20.214 1.00 82.19 93 PHE A C 1
ATOM 776 O O . PHE A 1 93 ? -14.919 -7.610 18.989 1.00 82.19 93 PHE A O 1
ATOM 783 N N . GLY A 1 94 ? -14.869 -8.717 20.937 1.00 86.06 94 GLY A N 1
ATOM 784 C CA . GLY A 1 94 ? -14.529 -10.019 20.366 1.00 86.06 94 GLY A CA 1
ATOM 785 C C . GLY A 1 94 ? -15.601 -10.544 19.410 1.00 86.06 94 GLY A C 1
ATOM 786 O O . GLY A 1 94 ? -15.283 -10.955 18.295 1.00 86.06 94 GLY A O 1
ATOM 787 N N . ILE A 1 95 ? -16.877 -10.468 19.800 1.00 90.12 95 ILE A N 1
ATOM 788 C CA . ILE A 1 95 ? -18.008 -10.871 18.947 1.00 90.12 95 ILE A CA 1
ATOM 789 C C . ILE A 1 95 ? -18.086 -9.988 17.696 1.00 90.12 95 ILE A C 1
ATOM 791 O O . ILE A 1 95 ? -18.277 -10.504 16.591 1.00 90.12 95 ILE A O 1
ATOM 795 N N . ALA A 1 96 ? -17.887 -8.675 17.838 1.00 86.69 96 ALA A N 1
ATOM 796 C CA . ALA A 1 96 ? -17.849 -7.754 16.706 1.00 86.69 96 ALA A CA 1
ATOM 797 C C . ALA A 1 96 ? -16.706 -8.095 15.735 1.00 86.69 96 ALA A C 1
ATOM 799 O O . ALA A 1 96 ? -16.916 -8.138 14.522 1.00 86.69 96 ALA A O 1
ATOM 800 N N . LEU A 1 97 ? -15.516 -8.405 16.258 1.00 86.75 97 LEU A N 1
ATOM 801 C CA . LEU A 1 97 ? -14.354 -8.776 15.454 1.00 86.75 97 LEU A CA 1
ATOM 802 C C . LEU A 1 97 ? -14.564 -10.108 14.725 1.00 86.75 97 LEU A C 1
ATOM 804 O O . LEU A 1 97 ? -14.291 -10.192 13.529 1.00 86.75 97 LEU A O 1
ATOM 808 N N . ILE A 1 98 ? -15.106 -11.126 15.400 1.00 93.81 98 ILE A N 1
ATOM 809 C CA . ILE A 1 98 ? -15.443 -12.415 14.775 1.00 93.81 98 ILE A CA 1
ATOM 810 C C . ILE A 1 98 ? -16.483 -12.211 13.671 1.00 93.81 98 ILE A C 1
ATOM 812 O O . ILE A 1 98 ? -16.297 -12.701 12.558 1.00 93.81 98 ILE A O 1
ATOM 816 N N . THR A 1 99 ? -17.539 -11.441 13.941 1.00 94.12 99 THR A N 1
ATOM 817 C CA . THR A 1 99 ? -18.589 -11.143 12.956 1.00 94.12 99 THR A CA 1
ATOM 818 C C . THR A 1 99 ? -18.013 -10.433 11.731 1.00 94.12 99 THR A C 1
ATOM 820 O O . THR A 1 99 ? -18.321 -10.807 10.602 1.00 94.12 99 THR A O 1
ATOM 823 N N . LEU A 1 100 ? -17.120 -9.460 11.934 1.00 89.69 100 LEU A N 1
ATOM 824 C CA . LEU A 1 100 ? -16.434 -8.747 10.857 1.00 89.69 100 LEU A CA 1
ATOM 825 C C . LEU A 1 100 ? -15.539 -9.678 10.029 1.00 89.69 100 LEU A C 1
ATOM 827 O O . LEU A 1 100 ? -15.566 -9.618 8.800 1.00 89.69 100 LEU A O 1
ATOM 831 N N . VAL A 1 101 ? -14.774 -10.563 10.672 1.00 90.56 101 VAL A N 1
ATOM 832 C CA . VAL A 1 101 ? -13.921 -11.534 9.972 1.00 90.56 101 VAL A CA 1
ATOM 833 C C . VAL A 1 101 ? -14.769 -12.506 9.156 1.00 90.56 101 VAL A C 1
ATOM 835 O O . VAL A 1 101 ? -14.492 -12.701 7.975 1.00 90.56 101 VAL A O 1
ATOM 838 N N . VAL A 1 102 ? -15.831 -13.069 9.737 1.00 94.38 102 VAL A N 1
ATOM 839 C CA . VAL A 1 102 ? -16.748 -13.980 9.033 1.00 94.38 102 VAL A CA 1
ATOM 840 C C . VAL A 1 102 ? -17.422 -13.273 7.858 1.00 94.38 102 VAL A C 1
ATOM 842 O O . VAL A 1 102 ? -17.477 -13.831 6.763 1.00 94.38 102 VAL A O 1
ATOM 845 N N . PHE A 1 103 ? -17.866 -12.028 8.043 1.00 91.25 103 PHE A N 1
ATOM 846 C CA . PHE A 1 103 ? -18.438 -11.212 6.974 1.00 91.25 103 PHE A CA 1
ATOM 847 C C . PHE A 1 103 ? -17.451 -11.006 5.818 1.00 91.25 103 PHE A C 1
ATOM 849 O O . PHE A 1 103 ? -17.806 -11.217 4.659 1.00 91.25 103 PHE A O 1
ATOM 856 N N . ILE A 1 104 ? -16.195 -10.654 6.118 1.00 88.25 104 ILE A N 1
ATOM 857 C CA . ILE A 1 104 ? -15.149 -10.499 5.100 1.00 88.25 104 ILE A CA 1
ATOM 858 C C . ILE A 1 104 ? -14.889 -11.829 4.389 1.00 88.25 104 ILE A C 1
ATOM 860 O O . ILE A 1 104 ? -14.819 -11.847 3.162 1.00 88.25 104 ILE A O 1
ATOM 864 N N . VAL A 1 105 ? -14.783 -12.944 5.120 1.00 89.00 105 VAL A N 1
ATOM 865 C CA . VAL A 1 105 ? -14.551 -14.269 4.525 1.00 89.00 105 VAL A CA 1
ATOM 866 C C . VAL A 1 105 ? -15.695 -14.651 3.586 1.00 89.00 105 VAL A C 1
ATOM 868 O O . VAL A 1 105 ? -15.437 -14.998 2.433 1.00 89.00 105 VAL A O 1
ATOM 871 N N . LEU A 1 106 ? -16.950 -14.508 4.016 1.00 91.25 106 LEU A N 1
ATOM 872 C CA . LEU A 1 106 ? -18.121 -14.770 3.175 1.00 91.25 106 LEU A CA 1
ATOM 873 C C . LEU A 1 106 ? -18.136 -13.875 1.932 1.00 91.25 106 LEU A C 1
ATOM 875 O O . LEU A 1 106 ? -18.303 -14.367 0.817 1.00 91.25 106 LEU A O 1
ATOM 879 N N . PHE A 1 107 ? -17.876 -12.576 2.094 1.00 88.62 107 PHE A N 1
ATOM 880 C CA . PHE A 1 107 ? -17.789 -11.652 0.967 1.00 88.62 107 PHE A CA 1
ATOM 881 C C . PHE A 1 107 ? -16.672 -12.052 -0.013 1.00 88.62 107 PHE A C 1
ATOM 883 O O . PHE A 1 107 ? -16.869 -12.027 -1.229 1.00 88.62 107 PHE A O 1
ATOM 890 N N . THR A 1 108 ? -15.506 -12.474 0.488 1.00 86.62 108 THR A N 1
ATOM 891 C CA . THR A 1 108 ? -14.402 -12.952 -0.359 1.00 86.62 108 THR A CA 1
ATOM 892 C C . THR A 1 108 ? -14.703 -14.282 -1.041 1.00 86.62 108 THR A C 1
ATOM 894 O O . THR A 1 108 ? -14.234 -14.490 -2.156 1.00 86.62 108 THR A O 1
ATOM 897 N N . ALA A 1 109 ? -15.504 -15.161 -0.437 1.00 88.19 109 ALA A N 1
ATOM 898 C CA . ALA A 1 109 ? -15.925 -16.407 -1.071 1.00 88.19 109 ALA A CA 1
ATOM 899 C C . ALA A 1 109 ? -16.866 -16.144 -2.260 1.00 88.19 109 ALA A C 1
ATOM 901 O O . ALA A 1 109 ? -16.744 -16.798 -3.292 1.00 88.19 109 ALA A O 1
ATOM 902 N N . VAL A 1 110 ? -17.749 -15.144 -2.146 1.00 90.00 110 VAL A N 1
ATOM 903 C CA . VAL A 1 110 ? -18.706 -14.772 -3.204 1.00 90.00 110 VAL A CA 1
ATOM 904 C C . VAL A 1 110 ? -18.047 -13.955 -4.322 1.00 90.00 110 VAL A C 1
ATOM 906 O O . VAL A 1 110 ? -18.206 -14.268 -5.498 1.00 90.00 110 VAL A O 1
ATOM 909 N N . PHE A 1 111 ? -17.291 -12.907 -3.979 1.00 84.06 111 PHE A N 1
ATOM 910 C CA . PHE A 1 111 ? -16.717 -11.959 -4.951 1.00 84.06 111 PHE A CA 1
ATOM 911 C C . PHE A 1 111 ? -15.244 -12.245 -5.306 1.00 84.06 111 PHE A C 1
ATOM 913 O O . PHE A 1 111 ? -14.636 -11.543 -6.124 1.00 84.06 111 PHE A O 1
ATOM 920 N N . GLY A 1 112 ? -14.636 -13.262 -4.694 1.00 82.56 112 GLY A N 1
ATOM 921 C CA . GLY A 1 112 ? -13.255 -13.672 -4.940 1.00 82.56 112 GLY A CA 1
ATOM 922 C C . GLY A 1 112 ? -12.222 -12.586 -4.612 1.00 82.56 112 GLY A C 1
ATOM 923 O O . GLY A 1 112 ? -12.311 -11.853 -3.625 1.00 82.56 112 GLY A O 1
ATOM 924 N N . ARG A 1 113 ? -11.214 -12.444 -5.489 1.00 79.88 113 ARG A N 1
ATOM 925 C CA . ARG A 1 113 ? -10.102 -11.478 -5.341 1.00 79.88 113 ARG A CA 1
ATOM 926 C C . ARG A 1 113 ? -10.483 -10.011 -5.569 1.00 79.88 113 ARG A C 1
ATOM 928 O O . ARG A 1 113 ? -9.608 -9.150 -5.463 1.00 79.88 113 ARG A O 1
ATOM 935 N N . LEU A 1 114 ? -11.746 -9.699 -5.866 1.00 81.00 114 LEU A N 1
ATOM 936 C CA . LEU A 1 114 ? -12.182 -8.310 -6.017 1.00 81.00 114 LEU A CA 1
ATOM 937 C C . LEU A 1 114 ? -12.058 -7.549 -4.692 1.00 81.00 114 LEU A C 1
ATOM 939 O O . LEU A 1 114 ? -11.453 -6.482 -4.672 1.00 81.00 114 LEU A O 1
ATOM 943 N N . PHE A 1 115 ? -12.502 -8.126 -3.571 1.00 78.75 115 PHE A N 1
ATOM 944 C CA . PHE A 1 115 ? -12.396 -7.479 -2.257 1.00 78.75 115 PHE A CA 1
ATOM 945 C C . PHE A 1 115 ? -10.941 -7.253 -1.840 1.00 78.75 115 PHE A C 1
ATOM 947 O O . PHE A 1 115 ? -10.515 -6.123 -1.592 1.00 78.75 115 PHE A O 1
ATOM 954 N N . CYS A 1 116 ? -10.150 -8.330 -1.831 1.00 78.62 116 CYS A N 1
ATOM 955 C CA . CYS A 1 116 ? -8.749 -8.274 -1.425 1.00 78.62 116 CYS A CA 1
ATOM 956 C C . CYS A 1 116 ? -7.909 -7.389 -2.359 1.00 78.62 116 CYS A C 1
ATOM 958 O O . CYS A 1 116 ? -6.948 -6.771 -1.917 1.00 78.62 116 CYS A O 1
ATOM 960 N N . GLY A 1 117 ? -8.271 -7.284 -3.641 1.00 75.25 117 GLY A N 1
ATOM 961 C CA . GLY A 1 117 ? -7.613 -6.378 -4.577 1.00 75.25 117 GLY A CA 1
ATOM 962 C C . GLY A 1 117 ? -8.001 -4.909 -4.385 1.00 75.25 117 GLY A C 1
ATOM 963 O O . GLY A 1 117 ? -7.143 -4.038 -4.510 1.00 75.25 117 GLY A O 1
ATOM 964 N N . TRP A 1 118 ? -9.271 -4.611 -4.102 1.00 78.62 118 TRP A N 1
ATOM 965 C CA . TRP A 1 118 ? -9.802 -3.243 -4.176 1.00 78.62 118 TRP A CA 1
ATOM 966 C C . TRP A 1 118 ? -9.944 -2.531 -2.835 1.00 78.62 118 TRP A C 1
ATOM 968 O O . TRP A 1 118 ? -9.790 -1.315 -2.820 1.00 78.62 118 TRP A O 1
ATOM 978 N N . MET A 1 119 ? -10.219 -3.253 -1.745 1.00 79.06 119 MET A N 1
ATOM 979 C CA . MET A 1 119 ? -10.510 -2.660 -0.431 1.00 79.06 119 MET A CA 1
ATOM 980 C C . MET A 1 119 ? -9.520 -3.049 0.669 1.00 79.06 119 MET A C 1
ATOM 982 O O . MET A 1 119 ? -9.484 -2.380 1.696 1.00 79.06 119 MET A O 1
ATOM 986 N N . CYS A 1 120 ? -8.695 -4.086 0.477 1.00 83.62 120 CYS A N 1
ATOM 987 C CA . CYS A 1 120 ? -7.726 -4.487 1.500 1.00 83.62 120 CYS A CA 1
ATOM 988 C C . CYS A 1 120 ? -6.746 -3.334 1.806 1.00 83.62 120 CYS A C 1
ATOM 990 O O . CYS A 1 120 ? -5.973 -2.952 0.915 1.00 83.62 120 CYS A O 1
ATOM 992 N N . PRO A 1 121 ? -6.719 -2.805 3.046 1.00 77.75 121 PRO A N 1
ATOM 993 C CA . PRO A 1 121 ? -5.918 -1.629 3.384 1.00 77.75 121 PRO A CA 1
ATOM 994 C C . PRO A 1 121 ? -4.419 -1.890 3.196 1.00 77.75 121 PRO A C 1
ATOM 996 O O . PRO A 1 121 ? -3.705 -1.052 2.650 1.00 77.75 121 PRO A O 1
ATOM 999 N N . GLN A 1 122 ? -3.953 -3.095 3.537 1.00 79.31 122 GLN A N 1
ATOM 1000 C CA . GLN A 1 122 ? -2.554 -3.500 3.375 1.00 79.31 122 GLN A CA 1
ATOM 1001 C C . GLN A 1 122 ? -2.124 -3.526 1.900 1.00 79.31 122 GLN A C 1
ATOM 1003 O O . GLN A 1 122 ? -1.046 -3.044 1.549 1.00 79.31 122 GLN A O 1
ATOM 1008 N N . THR A 1 123 ? -2.983 -4.036 1.014 1.00 83.38 123 THR A N 1
ATOM 1009 C CA . THR A 1 123 ? -2.694 -4.070 -0.425 1.00 83.38 123 THR A CA 1
ATOM 1010 C C . THR A 1 123 ? -2.730 -2.671 -1.030 1.00 83.38 123 THR A C 1
ATOM 1012 O O . THR A 1 123 ? -1.853 -2.327 -1.817 1.00 83.38 123 THR A O 1
ATOM 1015 N N . ILE A 1 124 ? -3.711 -1.846 -0.656 1.00 85.50 124 ILE A N 1
ATOM 1016 C CA . ILE A 1 124 ? -3.818 -0.459 -1.120 1.00 85.50 124 ILE A CA 1
ATOM 1017 C C . ILE A 1 124 ? -2.569 0.341 -0.745 1.00 85.50 124 ILE A C 1
ATOM 1019 O O . ILE A 1 124 ? -2.013 1.027 -1.604 1.00 85.50 124 ILE A O 1
ATOM 1023 N N . PHE A 1 125 ? -2.100 0.216 0.498 1.00 82.25 125 PHE A N 1
ATOM 1024 C CA . PHE A 1 125 ? -0.924 0.936 0.977 1.00 82.25 125 PHE A CA 1
ATOM 1025 C C . PHE A 1 125 ? 0.330 0.564 0.172 1.00 82.25 125 PHE A C 1
ATOM 1027 O O . PHE A 1 125 ? 1.007 1.434 -0.377 1.00 82.25 125 PHE A O 1
ATOM 1034 N N . MET A 1 126 ? 0.590 -0.734 -0.011 1.00 82.50 126 MET A N 1
ATOM 1035 C CA . MET A 1 126 ? 1.731 -1.215 -0.801 1.00 82.50 126 MET A CA 1
ATOM 1036 C C . MET A 1 126 ? 1.647 -0.806 -2.282 1.00 82.50 126 MET A C 1
ATOM 1038 O O . MET A 1 126 ? 2.636 -0.381 -2.884 1.00 82.50 126 MET A O 1
ATOM 1042 N N . GLU A 1 127 ? 0.458 -0.899 -2.875 1.00 82.69 127 GLU A N 1
ATOM 1043 C CA . GLU A 1 127 ? 0.224 -0.657 -4.300 1.00 82.69 127 GLU A CA 1
ATOM 1044 C C . GLU A 1 127 ? 0.258 0.836 -4.677 1.00 82.69 127 GLU A C 1
ATOM 1046 O O . GLU A 1 127 ? 0.803 1.194 -5.729 1.00 82.69 127 GLU A O 1
ATOM 1051 N N . LEU A 1 128 ? -0.346 1.707 -3.857 1.00 80.81 128 LEU A N 1
ATOM 1052 C CA . LEU A 1 128 ? -0.484 3.138 -4.147 1.00 80.81 128 LEU A CA 1
ATOM 1053 C C . LEU A 1 128 ? 0.607 4.011 -3.541 1.00 80.81 128 LEU A C 1
ATOM 1055 O O . LEU A 1 128 ? 0.949 5.014 -4.165 1.00 80.81 128 LEU A O 1
ATOM 1059 N N . VAL A 1 129 ? 1.136 3.664 -2.367 1.00 79.75 129 VAL A N 1
ATOM 1060 C CA . VAL A 1 129 ? 2.174 4.464 -1.704 1.00 79.75 129 VAL A CA 1
ATOM 1061 C C . VAL A 1 129 ? 3.533 3.986 -2.197 1.00 79.75 129 VAL A C 1
ATOM 1063 O O . VAL A 1 129 ? 4.138 4.615 -3.069 1.00 79.75 129 VAL A O 1
ATOM 1066 N N . PHE A 1 130 ? 3.971 2.810 -1.748 1.00 81.81 130 PHE A N 1
ATOM 1067 C CA . PHE A 1 130 ? 5.323 2.317 -2.010 1.00 81.81 130 PHE A CA 1
ATOM 1068 C C . PHE A 1 130 ? 5.614 2.124 -3.497 1.00 81.81 130 PHE A C 1
ATOM 1070 O O . PHE A 1 130 ? 6.621 2.616 -4.008 1.00 81.81 130 PHE A O 1
ATOM 1077 N N . ARG A 1 131 ? 4.719 1.461 -4.236 1.00 82.75 131 ARG A N 1
ATOM 1078 C CA . ARG A 1 131 ? 4.979 1.162 -5.650 1.00 82.75 131 ARG A CA 1
ATOM 1079 C C . ARG A 1 131 ? 4.892 2.396 -6.552 1.00 82.75 131 ARG A C 1
ATOM 1081 O O . ARG A 1 131 ? 5.609 2.487 -7.548 1.00 82.75 131 ARG A O 1
ATOM 1088 N N . LYS A 1 132 ? 4.038 3.373 -6.229 1.00 82.81 132 LYS A N 1
ATOM 1089 C CA . LYS A 1 132 ? 3.929 4.620 -7.007 1.00 82.81 132 LYS A CA 1
ATOM 1090 C C . LYS A 1 132 ? 5.140 5.524 -6.775 1.00 82.81 132 LYS A C 1
ATOM 1092 O O . LYS A 1 132 ? 5.639 6.090 -7.747 1.00 82.81 132 LYS A O 1
ATOM 1097 N N . ILE A 1 133 ? 5.644 5.573 -5.539 1.00 83.56 133 ILE A N 1
ATOM 1098 C CA . ILE A 1 133 ? 6.923 6.202 -5.182 1.00 83.56 133 ILE A CA 1
ATOM 1099 C C . ILE A 1 133 ? 8.079 5.509 -5.915 1.00 83.56 133 ILE A C 1
ATOM 1101 O O . ILE A 1 133 ? 8.891 6.172 -6.558 1.00 83.56 133 ILE A O 1
ATOM 1105 N N . GLU A 1 134 ? 8.120 4.174 -5.918 1.00 82.31 134 GLU A N 1
ATOM 1106 C CA . GLU A 1 134 ? 9.169 3.420 -6.612 1.00 82.31 134 GLU A CA 1
ATOM 1107 C C . GLU A 1 134 ? 9.163 3.687 -8.127 1.00 82.31 134 GLU A C 1
ATOM 1109 O O . GLU A 1 134 ? 10.212 3.951 -8.718 1.00 82.31 134 GLU A O 1
ATOM 1114 N N . TYR A 1 135 ? 7.987 3.718 -8.762 1.00 82.94 135 TYR A N 1
ATOM 1115 C CA . TYR A 1 135 ? 7.871 4.091 -10.174 1.00 82.94 135 TYR A CA 1
ATOM 1116 C C . TYR A 1 135 ? 8.263 5.542 -10.461 1.00 82.94 135 TYR A C 1
ATOM 1118 O O . TYR A 1 135 ? 8.653 5.838 -11.593 1.00 82.94 135 TYR A O 1
ATOM 1126 N N . TRP A 1 136 ? 8.155 6.441 -9.483 1.00 81.19 136 TRP A N 1
ATOM 1127 C CA . TRP A 1 136 ? 8.578 7.832 -9.627 1.00 81.19 136 TRP A CA 1
ATOM 1128 C C . TRP A 1 136 ? 10.110 7.966 -9.563 1.00 81.19 136 TRP A C 1
ATOM 1130 O O . TRP A 1 136 ? 10.689 8.691 -10.369 1.00 81.19 136 TRP A O 1
ATOM 1140 N N . ILE A 1 137 ? 10.778 7.187 -8.701 1.00 81.75 137 ILE A N 1
ATOM 1141 C CA . ILE A 1 137 ? 12.240 7.230 -8.489 1.00 81.75 137 ILE A CA 1
ATOM 1142 C C . ILE A 1 137 ? 13.012 6.355 -9.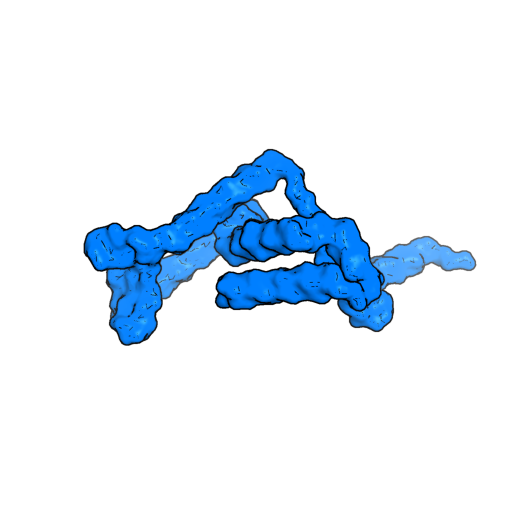496 1.00 81.75 137 ILE A C 1
ATOM 1144 O O . ILE A 1 137 ? 13.962 6.804 -10.151 1.00 81.75 137 ILE A O 1
ATOM 1148 N N . GLU A 1 138 ? 12.637 5.078 -9.623 1.00 78.44 138 GLU A N 1
ATOM 1149 C CA . GLU A 1 138 ? 13.357 4.088 -10.438 1.00 78.44 138 GLU A CA 1
ATOM 1150 C C . GLU A 1 138 ? 12.775 3.942 -11.859 1.00 78.44 138 GLU A C 1
ATOM 1152 O O . GLU A 1 138 ? 13.480 3.533 -12.790 1.00 78.44 138 GLU A O 1
ATOM 1157 N N . GLY A 1 139 ? 11.517 4.342 -12.065 1.00 81.88 139 GLY A N 1
ATOM 1158 C CA . GLY A 1 139 ? 10.804 4.208 -13.337 1.00 81.88 139 GLY A CA 1
ATOM 1159 C C . GLY A 1 139 ? 10.109 2.852 -13.510 1.00 81.88 139 GLY A C 1
ATOM 1160 O O . GLY A 1 139 ? 9.967 2.077 -12.574 1.00 81.88 139 GLY A O 1
ATOM 1161 N N . GLY A 1 140 ? 9.634 2.557 -14.727 1.00 80.38 140 GLY A N 1
ATOM 1162 C CA . GLY A 1 140 ? 8.953 1.287 -15.025 1.00 80.38 140 GLY A CA 1
ATOM 1163 C C . GLY A 1 140 ? 9.875 0.058 -14.977 1.00 80.38 140 GLY A C 1
ATOM 1164 O O . GLY A 1 140 ? 11.099 0.182 -14.985 1.00 80.38 140 GLY A O 1
ATOM 1165 N N . SER A 1 141 ? 9.285 -1.138 -15.027 1.00 77.94 141 SER A N 1
ATOM 1166 C CA . SER A 1 141 ? 9.984 -2.424 -14.851 1.00 77.94 141 SER A CA 1
ATOM 1167 C C . SER A 1 141 ? 11.229 -2.620 -15.734 1.00 77.94 141 SER A C 1
ATOM 1169 O O . SER A 1 141 ? 12.237 -3.145 -15.267 1.00 77.94 141 SER A O 1
ATOM 1171 N N . ALA A 1 142 ? 11.218 -2.155 -16.988 1.00 80.56 142 ALA A N 1
ATOM 1172 C CA . ALA A 1 142 ? 12.388 -2.227 -17.874 1.00 80.56 142 ALA A CA 1
ATOM 1173 C C . ALA A 1 142 ? 13.571 -1.369 -17.378 1.00 80.56 142 ALA A C 1
ATOM 1175 O O . ALA A 1 142 ? 14.726 -1.791 -17.454 1.00 80.56 142 ALA A O 1
ATOM 1176 N N . LYS A 1 143 ? 13.289 -0.182 -16.820 1.00 82.12 143 LYS A N 1
ATOM 1177 C CA . LYS A 1 143 ? 14.311 0.703 -16.240 1.00 82.12 143 LYS A CA 1
ATOM 1178 C C . LYS A 1 143 ? 14.872 0.113 -14.946 1.00 82.12 143 LYS A C 1
ATOM 1180 O O . LYS A 1 143 ? 16.083 0.158 -14.761 1.00 82.12 143 LYS A O 1
ATOM 1185 N N . GLN A 1 144 ? 14.031 -0.509 -14.117 1.00 82.12 144 GLN A N 1
ATOM 1186 C CA . GLN A 1 144 ? 14.464 -1.205 -12.899 1.00 82.12 144 GLN A CA 1
ATOM 1187 C C . GLN A 1 144 ? 15.381 -2.392 -13.212 1.00 82.12 144 GLN A C 1
ATOM 1189 O O . GLN A 1 144 ? 16.445 -2.524 -12.607 1.00 82.12 144 GLN A O 1
ATOM 1194 N N . LYS A 1 145 ? 15.025 -3.220 -14.204 1.00 83.00 145 LYS A N 1
ATOM 1195 C CA . LYS A 1 145 ? 15.879 -4.326 -14.667 1.00 83.00 145 LYS A CA 1
ATOM 1196 C C . LYS A 1 145 ? 17.236 -3.815 -15.161 1.00 83.00 145 LYS A C 1
ATOM 1198 O O . LYS A 1 145 ? 18.271 -4.295 -14.705 1.00 83.00 145 LYS A O 1
ATOM 1203 N N . LYS A 1 146 ? 17.241 -2.780 -16.012 1.00 83.81 146 LYS A N 1
ATOM 1204 C CA . LYS A 1 146 ? 18.477 -2.165 -16.528 1.00 83.81 146 LYS A CA 1
ATOM 1205 C C . LYS A 1 146 ? 19.330 -1.544 -15.414 1.00 83.81 146 LYS A C 1
ATOM 1207 O O . LYS A 1 146 ? 20.546 -1.701 -15.420 1.00 83.81 146 LYS A O 1
ATOM 1212 N N . LEU A 1 147 ? 18.712 -0.872 -14.440 1.00 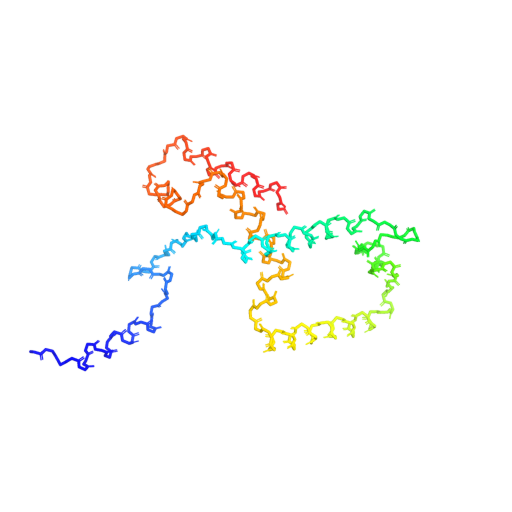81.19 147 LEU A N 1
ATOM 1213 C CA . LEU A 1 147 ? 19.413 -0.256 -13.309 1.00 81.19 147 LEU A CA 1
ATOM 1214 C C . LEU A 1 147 ? 20.028 -1.303 -12.372 1.00 81.19 147 LEU A C 1
ATOM 1216 O O . LEU A 1 1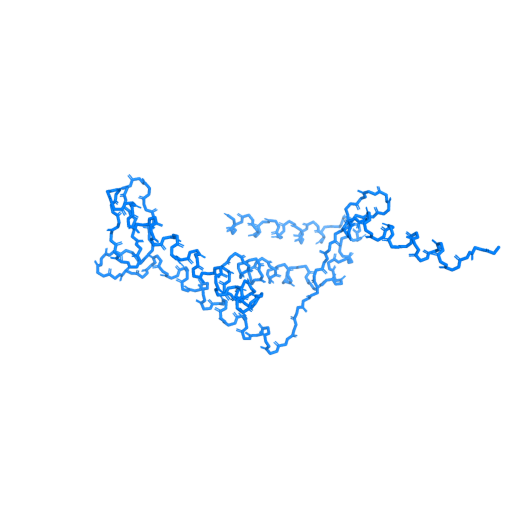47 ? 21.126 -1.096 -11.856 1.00 81.19 147 LEU A O 1
ATOM 1220 N N . ASN A 1 148 ? 19.346 -2.429 -12.154 1.00 82.81 148 ASN A N 1
ATOM 1221 C CA . ASN A 1 148 ? 19.875 -3.509 -11.327 1.00 82.81 148 ASN A CA 1
ATOM 1222 C C . ASN A 1 148 ? 21.032 -4.248 -12.009 1.00 82.81 148 ASN A C 1
ATOM 1224 O O . ASN A 1 148 ? 22.016 -4.523 -11.323 1.00 82.81 148 ASN A O 1
ATOM 1228 N N . ALA A 1 149 ? 20.964 -4.453 -13.329 1.00 82.62 149 ALA A N 1
ATOM 1229 C CA . ALA A 1 149 ? 22.039 -5.052 -14.125 1.00 82.62 149 ALA A CA 1
ATOM 1230 C C . ALA A 1 149 ? 23.260 -4.130 -14.336 1.00 82.62 149 ALA A C 1
ATOM 1232 O O . ALA A 1 149 ? 24.366 -4.612 -14.556 1.00 82.62 149 ALA A O 1
ATOM 1233 N N . ALA A 1 150 ? 23.090 -2.805 -14.260 1.00 82.88 150 ALA A N 1
ATOM 1234 C CA . ALA A 1 150 ? 24.190 -1.851 -14.409 1.00 82.88 150 ALA A CA 1
ATOM 1235 C C . ALA A 1 150 ? 25.191 -1.904 -13.233 1.00 82.88 150 ALA A C 1
ATOM 1237 O O . ALA A 1 150 ? 24.811 -2.211 -12.097 1.00 82.88 150 ALA A O 1
ATOM 1238 N N . ARG A 1 151 ? 26.460 -1.534 -13.478 1.00 82.81 151 ARG A N 1
ATOM 1239 C CA . ARG A 1 151 ? 27.502 -1.405 -12.435 1.00 82.81 151 ARG A CA 1
ATOM 1240 C C . ARG A 1 151 ? 27.104 -0.379 -11.358 1.00 82.81 151 ARG A C 1
ATOM 1242 O O . ARG A 1 151 ? 26.232 0.467 -11.565 1.00 82.81 151 ARG A O 1
ATOM 1249 N N . TRP A 1 152 ? 27.727 -0.473 -10.183 1.00 82.19 152 TRP A N 1
ATOM 1250 C CA . TRP A 1 152 ? 27.525 0.468 -9.076 1.00 82.19 152 TRP A CA 1
ATOM 1251 C C . TRP A 1 152 ? 28.083 1.853 -9.429 1.00 82.19 152 TRP A C 1
ATOM 1253 O O . TRP A 1 152 ? 29.244 2.155 -9.195 1.00 82.19 152 TRP A O 1
ATOM 1263 N N . THR A 1 153 ? 27.246 2.688 -10.042 1.00 86.12 153 THR A N 1
ATOM 1264 C CA . THR A 1 153 ? 27.536 4.099 -10.339 1.00 86.12 153 THR A CA 1
ATOM 1265 C C . THR A 1 153 ? 26.897 5.002 -9.281 1.00 86.12 153 THR A C 1
ATOM 1267 O O . THR A 1 153 ? 25.851 4.653 -8.731 1.00 86.12 153 THR A O 1
ATOM 1270 N N . TRP A 1 154 ? 27.432 6.208 -9.071 1.00 82.56 154 TRP A N 1
ATOM 1271 C CA . TRP A 1 154 ? 26.838 7.250 -8.216 1.00 82.56 154 TRP A CA 1
ATOM 1272 C C . TRP A 1 154 ? 25.329 7.448 -8.434 1.00 82.56 154 TRP A C 1
ATOM 1274 O O . TRP A 1 154 ? 24.555 7.470 -7.479 1.00 82.56 154 TRP A O 1
ATOM 1284 N N . LYS A 1 155 ? 24.870 7.463 -9.694 1.00 82.56 155 LYS A N 1
ATOM 1285 C CA . LYS A 1 155 ? 23.435 7.553 -10.035 1.00 82.56 155 LYS A CA 1
ATOM 1286 C C . LYS A 1 155 ? 22.602 6.375 -9.500 1.00 82.56 155 LYS A C 1
ATOM 1288 O O . LYS A 1 155 ? 21.430 6.557 -9.183 1.00 82.56 155 LYS A O 1
ATOM 1293 N N . LYS A 1 156 ? 23.171 5.166 -9.417 1.00 83.56 156 LYS A N 1
ATOM 1294 C CA . LYS A 1 156 ? 22.503 3.963 -8.883 1.00 83.56 156 LYS A CA 1
ATOM 1295 C C . LYS A 1 156 ? 22.428 4.015 -7.360 1.00 83.56 156 LYS A C 1
ATOM 1297 O O . LYS A 1 156 ? 21.373 3.708 -6.811 1.00 83.56 156 LYS A O 1
ATOM 1302 N N . ILE A 1 157 ? 23.515 4.433 -6.709 1.00 86.19 157 ILE A N 1
ATOM 1303 C CA . ILE A 1 157 ? 23.585 4.594 -5.251 1.00 86.19 157 ILE A CA 1
ATOM 1304 C C . ILE A 1 157 ? 22.585 5.654 -4.800 1.00 86.19 157 ILE A C 1
ATOM 1306 O O . ILE A 1 157 ? 21.772 5.369 -3.932 1.00 86.19 157 ILE A O 1
ATOM 1310 N N . PHE A 1 158 ? 22.551 6.816 -5.458 1.00 86.88 158 PHE A N 1
ATOM 1311 C CA . PHE A 1 158 ? 21.605 7.879 -5.121 1.00 86.88 158 PHE A CA 1
ATOM 1312 C C . PHE A 1 158 ? 20.144 7.433 -5.273 1.00 86.88 158 PHE A C 1
ATOM 1314 O O . PHE A 1 158 ? 19.350 7.612 -4.359 1.00 86.88 158 PHE A O 1
ATOM 1321 N N . LYS A 1 159 ? 19.778 6.780 -6.387 1.00 83.12 159 LYS A N 1
ATOM 1322 C CA . LYS A 1 159 ? 18.397 6.301 -6.595 1.00 83.12 159 LYS A CA 1
ATOM 1323 C C . LYS A 1 159 ? 17.971 5.235 -5.587 1.00 83.12 159 LYS A C 1
ATOM 1325 O O . LYS A 1 159 ? 16.851 5.287 -5.089 1.00 83.12 159 LYS A O 1
ATOM 1330 N N . LYS A 1 160 ? 18.849 4.272 -5.290 1.00 83.12 160 LYS A N 1
ATOM 1331 C CA . LYS A 1 160 ? 18.562 3.221 -4.302 1.00 83.12 160 LYS A CA 1
ATOM 1332 C C . LYS A 1 160 ? 18.542 3.775 -2.878 1.00 83.12 160 LYS A C 1
ATOM 1334 O O . LYS A 1 160 ? 17.657 3.408 -2.119 1.00 83.12 160 LYS A O 1
ATOM 1339 N N . GLY A 1 161 ? 19.465 4.677 -2.551 1.00 84.38 161 GLY A N 1
ATOM 1340 C CA . GLY A 1 161 ? 19.519 5.368 -1.265 1.00 84.38 161 GLY A CA 1
ATOM 1341 C C . GLY A 1 161 ? 18.278 6.222 -1.029 1.00 84.38 161 GLY A C 1
ATOM 1342 O O . GLY A 1 161 ? 17.649 6.092 0.012 1.00 84.38 161 GLY A O 1
ATOM 1343 N N . LEU A 1 162 ? 17.853 7.002 -2.029 1.00 86.38 162 LEU A N 1
ATOM 1344 C CA . LEU A 1 162 ? 16.630 7.802 -1.955 1.00 86.38 162 LEU A CA 1
ATOM 1345 C C . LEU A 1 162 ? 15.388 6.925 -1.754 1.00 86.38 162 LEU A C 1
ATOM 1347 O O . LEU A 1 162 ? 14.530 7.267 -0.946 1.00 86.38 162 LEU A O 1
ATOM 1351 N N . LYS A 1 163 ? 15.307 5.771 -2.434 1.00 85.12 163 LYS A N 1
ATOM 1352 C CA . LYS A 1 163 ? 14.223 4.807 -2.201 1.00 85.12 163 LYS A CA 1
ATOM 1353 C C . LYS A 1 163 ? 14.210 4.313 -0.754 1.00 85.12 163 LYS A C 1
ATOM 1355 O O . LYS A 1 163 ? 13.166 4.373 -0.115 1.00 85.12 163 LYS A O 1
ATOM 1360 N N . SER A 1 164 ? 15.348 3.835 -0.249 1.00 83.00 164 SER A N 1
ATOM 1361 C CA . SER A 1 164 ? 15.444 3.328 1.124 1.00 83.00 164 SER A CA 1
ATOM 1362 C C . SER A 1 164 ? 15.137 4.410 2.159 1.00 83.00 164 SER A C 1
ATOM 1364 O O . SER A 1 164 ? 14.445 4.128 3.128 1.00 83.00 164 SER A O 1
ATOM 1366 N N . LEU A 1 165 ? 15.586 5.647 1.928 1.00 87.88 165 LEU A N 1
ATOM 1367 C CA . LEU A 1 165 ? 15.318 6.779 2.811 1.00 87.88 165 LEU A CA 1
ATOM 1368 C C . LEU A 1 165 ? 13.826 7.116 2.859 1.00 87.88 165 LEU A C 1
ATOM 1370 O O . LEU A 1 165 ? 13.267 7.232 3.941 1.00 87.88 165 LEU A O 1
ATOM 1374 N N . ILE A 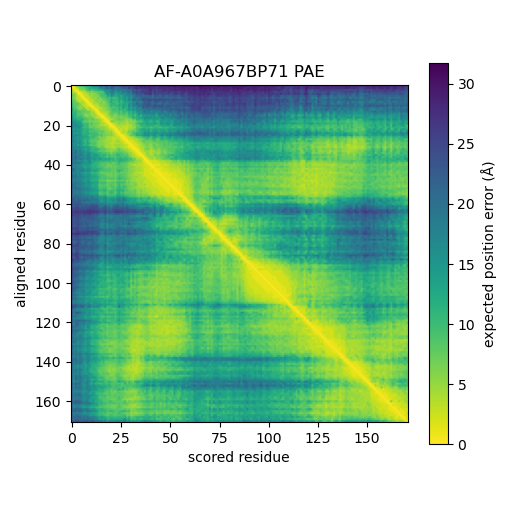1 166 ? 13.152 7.203 1.709 1.00 85.94 166 ILE A N 1
ATOM 1375 C CA . ILE A 1 166 ? 11.708 7.478 1.680 1.00 85.94 166 ILE A CA 1
ATOM 1376 C C . ILE A 1 166 ? 10.9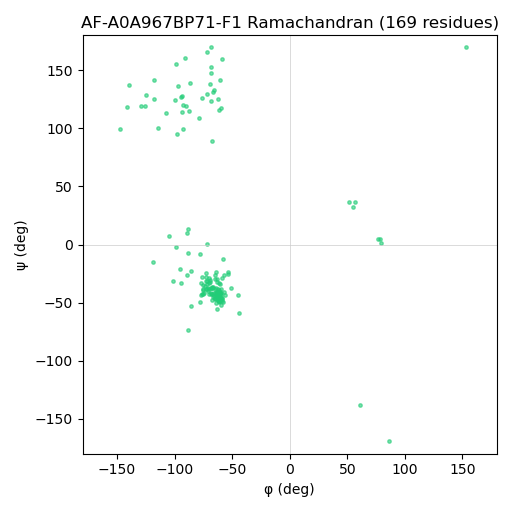19 6.345 2.341 1.00 85.94 166 ILE A C 1
ATOM 1378 O O . ILE A 1 166 ? 9.943 6.604 3.034 1.00 85.94 166 ILE A O 1
ATOM 1382 N N . PHE A 1 167 ? 11.340 5.092 2.160 1.00 85.12 167 PHE A N 1
ATOM 1383 C CA . PHE A 1 167 ? 10.670 3.964 2.806 1.00 85.12 167 PHE A CA 1
ATOM 1384 C C . PHE A 1 167 ? 10.863 3.992 4.322 1.00 85.12 167 PHE A C 1
ATOM 1386 O O . PHE A 1 167 ? 9.919 3.691 5.037 1.00 85.12 167 PHE A O 1
ATOM 1393 N N . PHE A 1 168 ? 12.041 4.395 4.800 1.00 86.12 168 PHE A N 1
ATOM 1394 C CA . PHE A 1 168 ? 12.317 4.541 6.227 1.00 86.12 168 PHE A CA 1
ATOM 1395 C C . PHE A 1 168 ? 11.556 5.708 6.868 1.00 86.12 168 PHE A C 1
ATOM 1397 O O . PHE A 1 168 ? 11.178 5.618 8.021 1.00 86.12 168 PHE A O 1
ATOM 1404 N N . VAL A 1 169 ? 11.305 6.792 6.128 1.00 84.62 169 VAL A N 1
ATOM 1405 C CA . VAL A 1 169 ? 10.515 7.936 6.624 1.00 84.62 169 VAL A CA 1
ATOM 1406 C C . VAL A 1 169 ? 9.019 7.608 6.726 1.00 84.62 169 VAL A C 1
ATOM 1408 O O . VAL A 1 169 ? 8.316 8.217 7.525 1.00 84.62 169 VAL A O 1
ATOM 1411 N N . ILE A 1 170 ? 8.519 6.690 5.894 1.00 79.50 170 ILE A N 1
ATOM 1412 C CA . ILE A 1 170 ? 7.099 6.296 5.869 1.00 79.50 170 ILE A CA 1
ATOM 1413 C C . ILE A 1 170 ? 6.802 5.129 6.830 1.00 79.50 170 ILE A C 1
ATOM 1415 O O . ILE A 1 170 ? 5.649 4.980 7.234 1.00 79.50 170 ILE A O 1
ATOM 1419 N N . ALA A 1 171 ? 7.797 4.285 7.124 1.00 71.50 171 ALA A N 1
ATOM 1420 C CA . ALA A 1 171 ? 7.681 3.115 8.002 1.00 71.50 171 ALA A CA 1
ATOM 1421 C C . ALA A 1 171 ? 7.629 3.507 9.484 1.00 71.50 171 ALA A C 1
ATOM 1423 O O . ALA A 1 171 ? 6.862 2.835 10.208 1.00 71.50 171 ALA A O 1
#

pLDDT: mean 79.28, std 7.62, range [49.84, 94.38]

Radius of gyration: 23.58 Å; Cα contacts (8 Å, |Δi|>4): 119; chains: 1; bounding box: 46×57×61 Å

Sequence (171 aa):
MYNNREIDQCDKEYYRDKISTVDSAGKRVWIYPKKPKGKFYSARTIVAIFLLALLFAGPFITINGHPFLLLDFLGRKFYIFGIVFWPQDLHLFGIALITLVVFIVLFTAVFGRLFCGWMCPQTIFMELVFRKIEYWIEGGSAKQKKLNAARWTWKKIFKKGLKSLIFFVIA

Secondary structure (DSSP, 8-state):
---HHHHHHHHHHHHHHS-TTB-TTSPBPPP-PPPP-SHHHHHHHHHHHHHHHHHHHGGG-EETTEESEEEETTTTEEEETTEEE-GGGHHHHHHHHHHHHHHHHHHHHHHTHHHHHHT-HHHHHIIIIIHHHHHHHT-SHHHHHHHHHS---HHHHHHHHHHHHHHHHH-

Solvent-accessible surface area (backbone atoms only — not comparable to full-atom values): 9909 Å² total; per-residue (Å²): 131,86,56,73,70,58,54,56,48,51,53,53,50,53,58,71,76,48,58,95,50,45,44,99,85,72,45,80,53,87,84,67,74,68,78,84,82,54,72,71,54,52,53,43,49,52,53,34,50,51,54,50,49,49,62,66,44,31,50,73,43,62,50,94,90,33,38,27,48,39,81,36,77,88,78,54,39,35,24,54,81,48,42,82,43,46,77,88,47,46,64,60,53,50,54,52,50,51,51,50,51,51,50,50,51,53,50,34,69,75,58,40,65,53,49,60,68,52,68,33,64,70,50,39,47,51,58,61,49,56,47,46,52,44,40,71,71,57,38,52,34,71,47,42,52,51,58,66,74,44,75,97,40,73,73,52,52,52,51,53,48,51,52,53,50,55,50,62,75,72,106

Foldseek 3Di:
DDDPVVVVVCVVVVVVPDDPQADPVRDGNDDFDFDDDDDVVVVLLVLLVVLVCCVVCQQVDDDPNHGCADDDPPVQWTRHRNDTDHPVCVVVVVVVVVVVVVVVVVVCVVVPCPCVCRPVNVNSCCVNPLVVVLCVLQNGRVSVVVLVPDDDDPSSCVSVVVSVVVVVVVD